Protein AF-A0A1A8P9I5-F1 (afdb_monomer)

Structure (mmCIF, N/CA/C/O backbone):
data_AF-A0A1A8P9I5-F1
#
_entry.id   AF-A0A1A8P9I5-F1
#
loop_
_atom_site.group_PDB
_atom_site.id
_atom_site.type_symbol
_atom_site.label_atom_id
_atom_site.label_alt_id
_atom_site.label_comp_id
_atom_site.label_asym_id
_atom_site.label_entity_id
_atom_site.label_seq_id
_atom_site.pdbx_PDB_ins_code
_atom_site.Cartn_x
_atom_site.Cartn_y
_atom_site.Cartn_z
_atom_site.occupancy
_atom_site.B_iso_or_equiv
_atom_site.auth_seq_id
_atom_site.auth_comp_id
_atom_site.auth_asym_id
_atom_site.auth_atom_id
_atom_site.pdbx_PDB_model_num
ATOM 1 N N . VAL A 1 1 ? -15.646 4.189 -13.413 1.00 71.44 1 VAL A N 1
ATOM 2 C CA . VAL A 1 1 ? -14.684 5.297 -13.567 1.00 71.44 1 VAL A CA 1
ATOM 3 C C . VAL A 1 1 ? -15.463 6.598 -13.523 1.00 71.44 1 VAL A C 1
ATOM 5 O O . VAL A 1 1 ? -16.395 6.753 -14.304 1.00 71.44 1 VAL A O 1
ATOM 8 N N . ASP A 1 2 ? -15.144 7.482 -12.588 1.00 79.06 2 ASP A N 1
ATOM 9 C CA . ASP A 1 2 ? -15.676 8.839 -12.527 1.00 79.06 2 ASP A CA 1
ATOM 10 C C . ASP A 1 2 ? -15.100 9.649 -13.707 1.00 79.06 2 ASP A C 1
ATOM 12 O O . ASP A 1 2 ? -13.878 9.732 -13.849 1.00 79.06 2 ASP A O 1
ATOM 16 N N . PRO A 1 3 ? -15.939 10.234 -14.576 1.00 74.88 3 PRO A N 1
ATOM 17 C CA . PRO A 1 3 ? -15.480 10.934 -15.774 1.00 74.88 3 PRO A CA 1
ATOM 18 C C . PRO A 1 3 ? -14.777 12.272 -15.490 1.00 74.88 3 PRO A C 1
ATOM 20 O O . PRO A 1 3 ? -14.081 12.783 -16.362 1.00 74.88 3 PRO A O 1
ATOM 23 N N . LYS A 1 4 ? -14.946 12.856 -14.299 1.00 78.50 4 LYS A N 1
ATOM 24 C CA . LYS A 1 4 ? -14.289 14.104 -13.884 1.00 78.50 4 LYS A CA 1
ATOM 25 C C . LYS A 1 4 ? -12.916 13.846 -13.276 1.00 78.50 4 LYS A C 1
ATOM 27 O O . LYS A 1 4 ? -12.006 14.644 -13.475 1.00 78.50 4 LYS A O 1
ATOM 32 N N . THR A 1 5 ? -12.772 12.765 -12.512 1.00 81.06 5 THR A N 1
ATOM 33 C CA . THR A 1 5 ? -11.539 12.483 -11.754 1.00 81.06 5 THR A CA 1
ATOM 34 C C . THR A 1 5 ? -10.703 11.346 -12.336 1.00 81.06 5 THR A C 1
ATOM 36 O O . THR A 1 5 ? -9.522 11.245 -12.014 1.00 81.06 5 THR A O 1
ATOM 39 N N . GLY A 1 6 ? -11.282 10.496 -13.188 1.00 84.25 6 GLY A N 1
ATOM 40 C CA . GLY A 1 6 ? -10.649 9.279 -13.702 1.00 84.25 6 GLY A CA 1
ATOM 41 C C . GLY A 1 6 ? -10.554 8.147 -12.672 1.00 84.25 6 GLY A C 1
ATOM 42 O O . GLY A 1 6 ? -9.966 7.106 -12.960 1.00 84.25 6 GLY A O 1
ATOM 43 N N . LEU A 1 7 ? -11.123 8.323 -11.476 1.00 88.94 7 LEU A N 1
ATOM 44 C CA . LEU A 1 7 ? -11.013 7.364 -10.378 1.00 88.94 7 LEU A CA 1
ATOM 45 C C . LEU A 1 7 ? -12.063 6.259 -10.482 1.00 88.94 7 LEU A C 1
ATOM 47 O O . LEU A 1 7 ? -13.169 6.461 -10.983 1.00 88.94 7 LEU A O 1
ATOM 51 N N . SER A 1 8 ? -11.740 5.076 -9.971 1.00 92.38 8 SER A N 1
ATOM 52 C CA . SER A 1 8 ? -12.711 3.993 -9.804 1.00 92.38 8 SER A CA 1
ATOM 53 C C . SER A 1 8 ? -12.875 3.674 -8.330 1.00 92.38 8 SER A C 1
ATOM 55 O O . SER A 1 8 ? -11.890 3.462 -7.630 1.00 92.38 8 SER A O 1
ATOM 57 N N . LEU A 1 9 ? -14.126 3.637 -7.872 1.00 94.00 9 LEU A N 1
ATOM 58 C CA . LEU A 1 9 ? -14.448 3.258 -6.505 1.00 94.00 9 LEU A CA 1
ATOM 59 C C . LEU A 1 9 ? -14.279 1.746 -6.336 1.00 94.00 9 LEU A C 1
ATOM 61 O O . LEU A 1 9 ? -14.873 0.966 -7.081 1.00 94.00 9 LEU A O 1
ATOM 65 N N . VAL A 1 10 ? -13.506 1.354 -5.328 1.00 95.56 10 VAL A N 1
ATOM 66 C CA . VAL A 1 10 ? -13.352 -0.036 -4.895 1.00 95.56 10 VAL A CA 1
ATOM 67 C C . VAL A 1 10 ? -13.825 -0.128 -3.451 1.00 95.56 10 VAL A C 1
ATOM 69 O O . VAL A 1 10 ? -13.271 0.521 -2.566 1.00 95.56 10 VAL A O 1
ATOM 72 N N . SER A 1 11 ? -14.865 -0.922 -3.208 1.00 96.00 11 SER A N 1
ATOM 73 C CA . SER A 1 11 ? -15.405 -1.130 -1.864 1.00 96.00 11 SER A CA 1
ATOM 74 C C . SER A 1 11 ? -14.727 -2.321 -1.195 1.00 96.00 11 SER A C 1
ATOM 76 O O . SER A 1 11 ? -14.740 -3.429 -1.730 1.00 96.00 11 SER A O 1
ATOM 78 N N . LEU A 1 12 ? -14.168 -2.103 -0.004 1.00 96.88 12 LEU A N 1
ATOM 79 C CA . LEU A 1 12 ? -13.653 -3.192 0.822 1.00 96.88 12 LEU A CA 1
ATOM 80 C C . LEU A 1 12 ? -14.812 -4.053 1.361 1.00 96.88 12 LEU A C 1
ATOM 82 O O . LEU A 1 12 ? -15.884 -3.521 1.673 1.00 96.88 12 LEU A O 1
ATOM 86 N N . PRO A 1 13 ? -14.619 -5.378 1.484 1.00 96.81 13 PRO A N 1
ATOM 87 C CA . PRO A 1 13 ? -15.653 -6.272 1.984 1.00 96.81 13 PRO A CA 1
ATOM 88 C C . PRO A 1 13 ? -15.951 -6.017 3.467 1.00 96.81 13 PRO A C 1
ATOM 90 O O . PRO A 1 13 ? -15.074 -5.654 4.250 1.00 96.81 13 PRO A O 1
ATOM 93 N N . GLN A 1 14 ? -17.199 -6.263 3.868 1.00 95.94 14 GLN A N 1
ATOM 94 C CA . GLN A 1 14 ? -17.605 -6.199 5.273 1.00 95.94 14 GLN A CA 1
ATOM 95 C C . GLN A 1 14 ? -17.070 -7.426 6.046 1.00 95.94 14 GLN A C 1
ATOM 97 O O . GLN A 1 14 ? -17.126 -8.540 5.518 1.00 95.94 14 GLN A O 1
ATOM 102 N N . PRO A 1 15 ? -16.641 -7.289 7.314 1.00 96.38 15 PRO A N 1
ATOM 103 C CA . PRO A 1 15 ? -15.998 -8.349 8.100 1.00 96.38 15 PRO A CA 1
ATOM 104 C C . PRO A 1 15 ? -16.953 -9.441 8.622 1.00 96.38 15 PRO A C 1
ATOM 106 O O . PRO A 1 15 ? -16.621 -10.150 9.568 1.00 96.38 15 PRO A O 1
ATOM 109 N N . LYS A 1 16 ? -18.133 -9.627 8.012 1.00 91.69 16 LYS A N 1
ATOM 110 C CA . LYS A 1 16 ? -19.164 -10.585 8.466 1.00 91.69 16 LYS A CA 1
ATOM 111 C C . LYS A 1 16 ? -18.706 -12.051 8.439 1.00 91.69 16 LYS A C 1
ATOM 113 O O . LYS A 1 16 ? -19.287 -12.871 9.138 1.00 91.69 16 LYS A O 1
ATOM 118 N N . GLY A 1 17 ? -17.696 -12.380 7.630 1.00 92.75 17 GLY A N 1
ATOM 119 C CA . GLY A 1 17 ? -17.125 -13.729 7.530 1.00 92.75 17 GLY A CA 1
ATOM 120 C C . GLY A 1 17 ? -15.992 -14.027 8.518 1.00 92.75 17 GLY A C 1
ATOM 121 O O . GLY A 1 17 ? -15.473 -15.140 8.515 1.00 92.75 17 GLY A O 1
ATOM 122 N N . ILE A 1 18 ? -15.572 -13.059 9.341 1.00 96.25 18 ILE A N 1
ATOM 123 C CA . ILE A 1 18 ? -14.487 -13.249 10.311 1.00 96.25 18 ILE A CA 1
ATOM 124 C C . ILE A 1 18 ? -15.047 -13.935 11.565 1.00 96.25 18 ILE A C 1
ATOM 126 O O . ILE A 1 18 ? -15.946 -13.408 12.216 1.00 96.25 18 ILE A O 1
ATOM 130 N N . LEU A 1 19 ? -14.502 -15.107 11.912 1.00 97.19 19 LEU A N 1
ATOM 131 C CA . LEU A 1 19 ? -14.949 -15.893 13.072 1.00 97.19 19 LEU A CA 1
ATOM 132 C C . LEU A 1 19 ? -14.608 -15.212 14.405 1.00 97.19 19 LEU A C 1
ATOM 134 O O . LEU A 1 19 ? -15.438 -15.172 15.317 1.00 97.19 19 LEU A O 1
ATOM 138 N N . ASP A 1 20 ? -13.396 -14.663 14.513 1.00 97.81 20 ASP A N 1
ATOM 139 C CA . ASP A 1 20 ? -12.952 -13.936 15.700 1.00 97.81 20 ASP A CA 1
ATOM 140 C C . ASP A 1 20 ? -13.712 -12.607 15.821 1.00 97.81 20 ASP A C 1
ATOM 142 O O . ASP A 1 20 ? -13.527 -11.675 15.036 1.00 97.81 20 ASP A O 1
ATOM 146 N N . GLN A 1 21 ? -14.575 -12.513 16.834 1.00 97.38 21 GLN A N 1
ATOM 147 C CA . GLN A 1 21 ? -15.433 -11.345 17.049 1.00 97.38 21 GLN A CA 1
ATOM 148 C C . GLN A 1 21 ? -14.643 -10.084 17.414 1.00 97.38 21 GLN A C 1
ATOM 150 O O . GLN A 1 21 ? -15.074 -8.967 17.115 1.00 97.38 21 GLN A O 1
ATOM 155 N N . THR A 1 22 ? -13.476 -10.237 18.042 1.00 97.75 22 THR A N 1
ATOM 156 C CA . THR A 1 22 ? -12.607 -9.104 18.366 1.00 97.75 22 THR A CA 1
ATOM 157 C C . THR A 1 22 ? -11.990 -8.551 17.090 1.00 97.75 22 THR A C 1
ATOM 159 O O . THR A 1 22 ? -12.068 -7.344 16.859 1.00 97.75 22 THR A O 1
ATOM 162 N N . GLN A 1 23 ? -11.444 -9.422 16.241 1.00 97.81 23 GLN A N 1
ATOM 163 C CA . GLN A 1 23 ? -10.911 -9.072 14.930 1.00 97.81 23 GLN A CA 1
ATOM 164 C C . GLN A 1 23 ? -11.996 -8.426 14.065 1.00 97.81 23 GLN A C 1
ATOM 166 O O . GLN A 1 23 ? -11.784 -7.325 13.568 1.00 97.81 23 GLN A O 1
ATOM 171 N N . ALA A 1 24 ? -13.179 -9.043 13.956 1.00 98.31 24 ALA A N 1
ATOM 172 C CA . ALA A 1 24 ? -14.296 -8.518 13.173 1.00 98.31 24 ALA A CA 1
ATOM 173 C C . ALA A 1 24 ? -14.691 -7.098 13.611 1.00 98.31 24 ALA A C 1
ATOM 175 O O . ALA A 1 24 ? -14.815 -6.200 12.777 1.00 98.31 24 ALA A O 1
ATOM 176 N N . ARG A 1 25 ? -14.815 -6.867 14.926 1.00 98.44 25 ARG A N 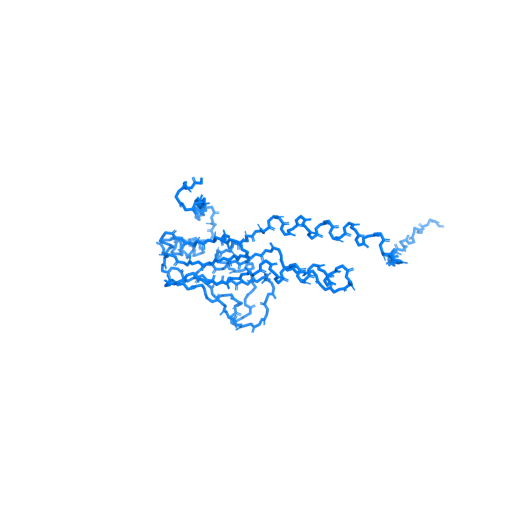1
ATOM 177 C CA . ARG A 1 25 ? -15.138 -5.551 15.498 1.00 98.44 25 ARG A CA 1
ATOM 178 C C . ARG A 1 25 ? -14.049 -4.512 15.229 1.00 98.44 25 ARG A C 1
ATOM 180 O O . ARG A 1 25 ? -14.366 -3.365 14.924 1.00 98.44 25 ARG A O 1
ATOM 187 N N . LEU A 1 26 ? -12.774 -4.880 15.370 1.00 98.38 26 LEU A N 1
ATOM 188 C CA . LEU A 1 26 ? -11.658 -3.966 15.112 1.00 98.38 26 LEU A CA 1
ATOM 189 C C . LEU A 1 26 ? -11.550 -3.623 13.621 1.00 98.38 26 LEU A C 1
ATOM 191 O O . LEU A 1 26 ? -11.395 -2.451 13.286 1.00 98.38 26 LEU A O 1
ATOM 195 N N . THR A 1 27 ? -11.709 -4.610 12.737 1.00 98.50 27 THR A N 1
ATOM 196 C CA . THR A 1 27 ? -11.780 -4.405 11.286 1.00 98.50 27 THR A CA 1
ATOM 197 C C . THR A 1 27 ? -12.948 -3.491 10.919 1.00 98.50 27 THR A C 1
ATOM 199 O O . THR A 1 27 ? -12.746 -2.527 10.184 1.00 98.50 27 THR A O 1
ATOM 202 N N . GLN A 1 28 ? -14.144 -3.718 11.476 1.00 98.25 28 GLN A N 1
ATOM 203 C CA . GLN A 1 28 ? -15.304 -2.854 11.235 1.00 98.25 28 GLN A CA 1
ATOM 204 C C . GLN A 1 28 ? -15.022 -1.409 11.655 1.00 98.25 28 GLN A C 1
ATOM 206 O O . GLN A 1 28 ? -15.250 -0.494 10.875 1.00 98.25 28 GLN A O 1
ATOM 211 N N . ARG A 1 29 ? -14.422 -1.196 12.832 1.00 98.31 29 ARG A N 1
ATOM 212 C CA . ARG A 1 29 ? -14.071 0.149 13.312 1.00 98.31 29 ARG A CA 1
ATOM 213 C C . ARG A 1 29 ? -13.120 0.892 12.365 1.00 98.31 29 ARG A C 1
ATOM 215 O O . ARG A 1 29 ? -13.226 2.108 12.231 1.00 98.31 29 ARG A O 1
ATOM 222 N N . ILE A 1 30 ? -12.184 0.186 11.728 1.00 98.50 30 ILE A N 1
ATOM 223 C CA . ILE A 1 30 ? -11.284 0.773 10.722 1.00 98.50 30 ILE A CA 1
ATOM 224 C C . ILE A 1 30 ? -12.071 1.181 9.467 1.00 98.50 30 ILE A C 1
ATOM 226 O O . ILE A 1 30 ? -11.810 2.250 8.912 1.00 98.50 30 ILE A O 1
ATOM 230 N N . LEU A 1 31 ? -13.036 0.361 9.037 1.00 98.12 31 LEU A N 1
ATOM 231 C CA . LEU A 1 31 ? -13.902 0.655 7.890 1.00 98.12 31 LEU A CA 1
ATOM 232 C C . LEU A 1 31 ? -14.846 1.833 8.164 1.00 98.12 31 LEU A C 1
ATOM 234 O O . LEU A 1 31 ? -14.982 2.704 7.311 1.00 98.12 31 LEU A O 1
ATOM 238 N N . ASP A 1 32 ? -15.432 1.908 9.360 1.00 97.88 32 ASP A N 1
ATOM 239 C CA . ASP A 1 32 ? -16.347 2.989 9.755 1.00 97.88 32 ASP A CA 1
ATOM 240 C C . ASP A 1 32 ? -15.655 4.364 9.732 1.00 97.88 32 ASP A C 1
ATOM 242 O O . ASP A 1 32 ? -16.267 5.382 9.416 1.00 97.88 32 ASP A O 1
ATOM 246 N N . MET A 1 33 ? -14.352 4.394 10.033 1.00 98.00 33 MET A N 1
ATOM 247 C CA . MET A 1 33 ? -13.528 5.609 10.058 1.00 98.00 33 MET A CA 1
ATOM 248 C C . MET A 1 33 ? -12.821 5.895 8.722 1.00 98.00 33 MET A C 1
ATOM 250 O O . MET A 1 33 ? -12.065 6.869 8.614 1.00 98.00 33 MET A O 1
ATOM 254 N N . LEU A 1 34 ? -13.043 5.060 7.700 1.00 96.62 34 LEU A N 1
ATOM 255 C CA . LEU A 1 34 ? -12.387 5.172 6.398 1.00 96.62 34 LEU A CA 1
ATOM 256 C C . LEU A 1 34 ? -12.875 6.387 5.589 1.00 96.62 34 LEU A C 1
ATOM 258 O O . LEU A 1 34 ? -12.135 6.875 4.735 1.00 96.62 34 LEU A O 1
ATOM 262 N N . GLY A 1 35 ? -14.066 6.915 5.900 1.00 94.38 35 GLY A N 1
ATOM 263 C CA . GLY A 1 35 ? -14.652 8.076 5.222 1.00 94.38 35 GLY A CA 1
ATOM 264 C C . GLY A 1 35 ? -14.756 7.853 3.713 1.00 94.38 35 GLY A C 1
ATOM 265 O O . GLY A 1 35 ? -15.142 6.771 3.274 1.00 94.38 35 GLY A O 1
ATOM 266 N N . ASP A 1 36 ? -14.329 8.844 2.929 1.00 93.88 36 ASP A N 1
ATOM 267 C CA . ASP A 1 36 ? -14.287 8.749 1.460 1.00 93.88 36 ASP A CA 1
ATOM 268 C C . ASP A 1 36 ? -13.136 7.869 0.934 1.00 93.88 36 ASP A C 1
ATOM 270 O O . ASP A 1 36 ? -12.963 7.721 -0.275 1.00 93.88 36 ASP A O 1
ATOM 274 N N . GLY A 1 37 ? -12.344 7.251 1.818 1.00 96.19 37 GLY A N 1
ATOM 275 C CA . GLY A 1 37 ? -11.386 6.224 1.430 1.00 96.19 37 GLY A CA 1
ATOM 276 C C . GLY A 1 37 ? -9.922 6.645 1.416 1.00 96.19 37 GLY A C 1
ATOM 277 O O . GLY A 1 37 ? -9.474 7.588 2.075 1.00 96.19 37 GLY A O 1
ATOM 278 N N . LEU A 1 38 ? -9.172 5.870 0.641 1.00 97.62 38 LEU A N 1
ATOM 279 C CA . LEU A 1 38 ? -7.814 6.143 0.202 1.00 97.62 38 LEU A CA 1
ATOM 280 C C . LEU A 1 38 ? -7.870 6.350 -1.310 1.00 97.62 38 LEU A C 1
ATOM 282 O O . LEU A 1 38 ? -8.234 5.435 -2.047 1.00 97.62 38 LEU A O 1
ATOM 286 N N . GLU A 1 39 ? -7.486 7.532 -1.769 1.00 96.81 39 GLU A N 1
ATOM 287 C CA . GLU A 1 39 ? -7.290 7.795 -3.185 1.00 96.81 39 GLU A CA 1
ATOM 288 C C . GLU A 1 39 ? -5.875 7.371 -3.585 1.00 96.81 39 GLU A C 1
ATOM 290 O O . GLU A 1 39 ? -4.898 7.821 -2.986 1.00 96.81 39 GLU A O 1
ATOM 295 N N . VAL A 1 40 ? -5.768 6.532 -4.617 1.00 96.81 40 VAL A N 1
ATOM 296 C CA . VAL A 1 40 ? -4.511 6.241 -5.314 1.00 96.81 40 VAL A CA 1
ATOM 297 C C . VAL A 1 40 ? -4.694 6.652 -6.766 1.00 96.81 40 VAL A C 1
ATOM 299 O O . VAL A 1 40 ? -5.553 6.116 -7.467 1.00 96.81 40 VAL A O 1
ATOM 302 N N . ARG A 1 41 ? -3.904 7.625 -7.216 1.00 94.50 41 ARG A N 1
ATOM 303 C CA . ARG A 1 41 ? -4.033 8.221 -8.548 1.00 94.50 41 ARG A CA 1
ATOM 304 C C . ARG A 1 41 ? -2.716 8.151 -9.293 1.00 94.50 41 ARG A C 1
ATOM 306 O O . ARG A 1 41 ? -1.658 8.380 -8.714 1.00 94.50 41 ARG A O 1
ATOM 313 N N . VAL A 1 42 ? -2.799 7.903 -10.595 1.00 92.12 42 VAL A N 1
ATOM 314 C CA . VAL A 1 42 ? -1.687 8.112 -11.521 1.00 92.12 42 VAL A CA 1
ATOM 315 C C . VAL A 1 42 ? -1.944 9.398 -12.297 1.00 92.12 42 VAL A C 1
ATOM 317 O O . VAL A 1 42 ? -2.937 9.503 -13.012 1.00 92.12 42 VAL A O 1
ATOM 320 N N . SER A 1 43 ? -1.050 10.372 -12.152 1.00 90.31 43 SER A N 1
ATOM 321 C CA . SER A 1 43 ? -1.089 11.642 -12.880 1.00 90.31 43 SER A CA 1
ATOM 322 C C . SER A 1 43 ? 0.238 11.843 -13.599 1.00 90.31 43 SER A C 1
ATOM 324 O O . SER A 1 43 ? 1.290 11.907 -12.959 1.00 90.31 43 SER A O 1
ATOM 326 N N . ALA A 1 44 ? 0.194 11.951 -14.929 1.00 86.88 44 ALA A N 1
ATOM 327 C CA . ALA A 1 44 ? 1.376 11.982 -15.790 1.00 86.88 44 ALA A CA 1
ATOM 328 C C . ALA A 1 44 ? 2.330 10.806 -15.498 1.00 86.88 44 ALA A C 1
ATOM 330 O O . ALA A 1 44 ? 2.063 9.683 -15.906 1.00 86.88 44 ALA A O 1
ATOM 331 N N . ASN A 1 45 ? 3.412 11.059 -14.759 1.00 90.75 45 ASN A N 1
ATOM 332 C CA . ASN A 1 45 ? 4.473 10.093 -14.463 1.00 90.75 45 ASN A CA 1
ATOM 333 C C . ASN A 1 45 ? 4.612 9.817 -12.958 1.00 90.75 45 ASN A C 1
ATOM 335 O O . ASN A 1 45 ? 5.685 9.415 -12.499 1.00 90.75 45 ASN A O 1
ATOM 339 N N . VAL A 1 46 ? 3.562 10.090 -12.180 1.00 96.00 46 VAL A N 1
ATOM 340 C CA . VAL A 1 46 ? 3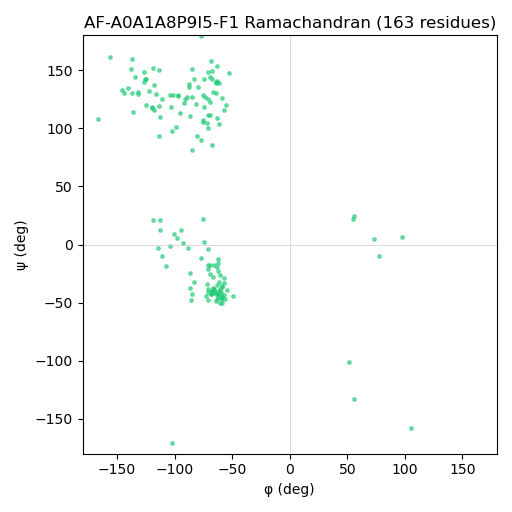.582 10.015 -10.718 1.00 96.00 46 VAL A CA 1
ATOM 341 C C . VAL A 1 46 ? 2.380 9.238 -10.202 1.00 96.00 46 VAL A C 1
ATOM 343 O O . VAL A 1 46 ? 1.246 9.524 -10.581 1.00 96.00 46 VAL A O 1
ATOM 346 N N . VAL A 1 47 ? 2.636 8.289 -9.304 1.00 96.94 47 VAL A N 1
ATOM 347 C CA . VAL A 1 47 ? 1.623 7.669 -8.452 1.00 96.94 47 VAL A CA 1
ATOM 348 C C . VAL A 1 47 ? 1.554 8.456 -7.149 1.00 96.94 47 VAL A C 1
ATOM 350 O O . VAL A 1 47 ? 2.563 8.588 -6.451 1.00 96.94 47 VAL A O 1
ATOM 353 N N . SER A 1 48 ? 0.374 8.975 -6.825 1.00 97.00 48 SER A N 1
ATOM 354 C CA . SER A 1 48 ? 0.108 9.722 -5.598 1.00 97.00 48 SER A CA 1
ATOM 355 C C . SER A 1 48 ? -0.942 9.040 -4.732 1.00 97.00 48 SER A C 1
ATOM 357 O O . SER A 1 48 ? -1.837 8.375 -5.256 1.00 97.00 48 SER A O 1
ATOM 359 N N . GLY A 1 49 ? -0.855 9.253 -3.421 1.00 97.38 49 GLY A N 1
ATOM 360 C CA . GLY A 1 49 ? -1.812 8.761 -2.437 1.00 97.38 49 GLY A CA 1
ATOM 361 C C . GLY A 1 49 ? -2.341 9.878 -1.548 1.00 97.38 49 GLY A C 1
ATOM 362 O O . GLY A 1 49 ? -1.577 10.741 -1.123 1.00 97.38 49 GLY A O 1
ATOM 363 N N . GLN A 1 50 ? -3.633 9.851 -1.235 1.00 97.81 50 GLN A N 1
ATOM 364 C CA . GLN A 1 50 ? -4.236 10.740 -0.242 1.00 97.81 50 GLN A CA 1
ATOM 365 C C . GLN A 1 50 ? -5.319 9.992 0.527 1.00 97.81 50 GLN A C 1
ATOM 367 O O . GLN A 1 50 ? -6.196 9.375 -0.073 1.00 97.81 50 GLN A O 1
ATOM 372 N N . ARG A 1 51 ? -5.297 10.057 1.860 1.00 97.75 51 ARG A N 1
ATOM 373 C CA . ARG A 1 51 ? -6.412 9.538 2.663 1.00 97.75 51 ARG A CA 1
ATOM 374 C C . ARG A 1 51 ? -7.469 10.619 2.842 1.00 97.75 51 ARG A C 1
ATOM 376 O O . ARG A 1 51 ? -7.141 11.769 3.120 1.00 97.75 51 ARG A O 1
ATOM 383 N N . LEU A 1 52 ? -8.731 10.235 2.733 1.00 96.94 52 LEU A N 1
ATOM 384 C CA . LEU A 1 52 ? -9.871 11.144 2.827 1.00 96.94 52 LEU A CA 1
ATOM 385 C C . LEU A 1 52 ? -10.692 10.921 4.107 1.00 96.94 52 LEU A C 1
ATOM 387 O O . LEU A 1 52 ? -11.519 11.753 4.466 1.00 96.94 52 LEU A O 1
ATOM 391 N N . GLY A 1 53 ? -10.415 9.843 4.846 1.00 96.44 53 GLY A N 1
ATOM 392 C CA . GLY A 1 53 ? -10.997 9.565 6.160 1.00 96.44 53 GLY A CA 1
ATOM 393 C C . GLY A 1 53 ? -10.086 9.849 7.354 1.00 96.44 53 GLY A C 1
ATOM 394 O O . GLY A 1 53 ? -8.987 10.412 7.251 1.00 96.44 53 GLY A O 1
ATOM 395 N N . GLU A 1 54 ? -10.550 9.409 8.523 1.00 97.69 54 GLU A N 1
ATOM 396 C CA . GLU A 1 54 ? -9.804 9.476 9.784 1.00 97.69 54 GLU A CA 1
ATOM 397 C C . GLU A 1 54 ? -8.894 8.267 10.000 1.00 97.69 54 GLU A C 1
ATOM 399 O O . GLU A 1 54 ? -7.882 8.376 10.697 1.00 97.69 54 GLU A O 1
ATOM 404 N N . THR A 1 55 ? -9.210 7.131 9.374 1.00 98.06 55 THR A N 1
ATOM 405 C CA . THR A 1 55 ? -8.334 5.960 9.354 1.00 98.06 55 THR A CA 1
ATOM 406 C C . THR A 1 55 ? -6.977 6.344 8.777 1.00 98.06 55 THR A C 1
ATOM 408 O O . THR A 1 55 ? -6.850 6.711 7.608 1.00 98.06 55 THR A O 1
ATOM 411 N N . LYS A 1 56 ? -5.936 6.257 9.610 1.00 98.38 56 LYS A N 1
ATOM 412 C CA . LYS A 1 56 ? -4.554 6.406 9.153 1.00 98.38 56 LYS A CA 1
ATOM 413 C C . LYS A 1 56 ? -4.214 5.276 8.194 1.00 98.38 56 LYS A C 1
ATOM 415 O O . LYS A 1 56 ? -4.581 4.129 8.436 1.00 98.38 56 LYS A O 1
ATOM 420 N N . VAL A 1 57 ? -3.482 5.601 7.140 1.00 98.62 57 VAL A N 1
ATOM 421 C CA . VAL A 1 57 ? -3.014 4.630 6.155 1.00 98.62 57 VAL A CA 1
ATOM 422 C C . VAL A 1 57 ? -1.505 4.718 6.115 1.00 98.62 57 VAL A C 1
ATOM 424 O O . VAL A 1 57 ? -0.960 5.816 6.041 1.00 98.62 57 VAL A O 1
ATOM 427 N N . PHE A 1 58 ? -0.847 3.572 6.179 1.00 98.44 58 PHE A N 1
ATOM 428 C CA . PHE A 1 58 ? 0.595 3.458 6.030 1.00 98.44 58 PHE A CA 1
ATOM 429 C C . PHE A 1 58 ? 0.908 2.697 4.756 1.00 98.44 58 PHE A C 1
ATOM 431 O O . PHE A 1 58 ? 0.112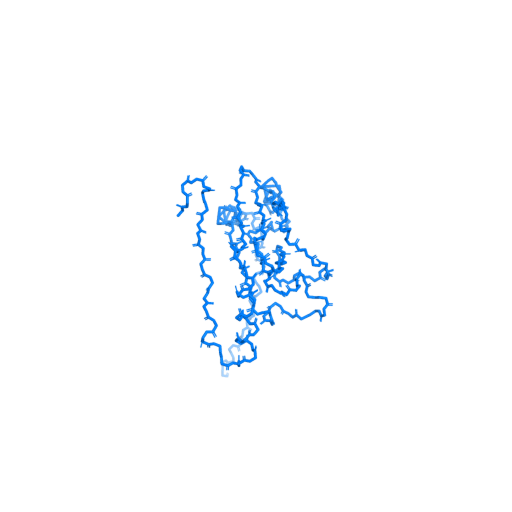 1.848 4.358 1.00 98.44 58 PHE A O 1
ATOM 438 N N . TRP A 1 59 ? 2.036 2.985 4.118 1.00 98.12 59 TRP A N 1
ATOM 439 C CA . TRP A 1 59 ? 2.395 2.332 2.866 1.00 98.12 59 TRP A CA 1
ATOM 440 C C . TRP A 1 59 ? 3.866 1.918 2.811 1.00 98.12 59 TRP A C 1
ATOM 442 O O . TRP A 1 59 ? 4.688 2.411 3.579 1.00 98.12 59 TRP A O 1
ATOM 452 N N . SER A 1 60 ? 4.180 0.971 1.930 1.00 97.56 60 SER A N 1
ATOM 453 C CA . SER A 1 60 ? 5.546 0.573 1.583 1.00 97.56 60 SER A CA 1
ATOM 454 C C . SER A 1 60 ? 5.567 -0.068 0.192 1.00 97.56 60 SER A C 1
ATOM 456 O O . SER A 1 60 ? 4.546 -0.539 -0.312 1.00 97.56 60 SER A O 1
ATOM 458 N N . PHE A 1 61 ? 6.744 -0.133 -0.425 1.00 96.56 61 PHE A N 1
ATOM 459 C CA . PHE A 1 61 ? 6.977 -0.945 -1.623 1.00 96.56 61 PHE A CA 1
ATOM 460 C C . PHE A 1 61 ? 7.118 -2.440 -1.314 1.00 96.56 61 PHE A C 1
ATOM 462 O O . PHE A 1 61 ? 7.133 -3.252 -2.237 1.00 96.56 61 PHE A O 1
ATOM 469 N N . CYS A 1 62 ? 7.253 -2.815 -0.037 1.00 93.25 62 CYS A N 1
ATOM 470 C CA . CYS A 1 62 ? 7.529 -4.186 0.356 1.00 93.25 62 CYS A CA 1
ATOM 471 C C . CYS A 1 62 ? 6.700 -4.634 1.565 1.00 93.25 62 CYS A C 1
ATOM 473 O O . CYS A 1 62 ? 6.687 -4.009 2.627 1.00 93.25 62 CYS A O 1
ATOM 475 N N . ARG A 1 63 ? 6.070 -5.802 1.420 1.00 93.69 63 ARG A N 1
ATOM 476 C CA . ARG A 1 63 ? 5.349 -6.514 2.483 1.00 93.69 63 ARG A CA 1
ATOM 477 C C . ARG A 1 63 ? 6.257 -7.013 3.619 1.00 93.69 63 ARG A C 1
ATOM 479 O O . ARG A 1 63 ? 5.771 -7.347 4.694 1.00 93.69 63 ARG A O 1
ATOM 486 N N . SER A 1 64 ? 7.565 -7.092 3.392 1.00 92.56 64 SER A N 1
ATOM 487 C CA . SER A 1 64 ? 8.571 -7.496 4.383 1.00 92.56 64 SER A CA 1
ATOM 488 C C . SER A 1 64 ? 9.511 -6.351 4.772 1.00 92.56 64 SER A C 1
ATOM 490 O O . SER A 1 64 ? 10.603 -6.593 5.281 1.00 92.56 64 SER A O 1
ATOM 492 N N . ASP A 1 65 ? 9.092 -5.101 4.546 1.00 91.31 65 ASP A N 1
ATOM 493 C CA . ASP A 1 65 ? 9.825 -3.914 4.983 1.00 91.31 65 ASP A CA 1
ATOM 494 C C . ASP A 1 65 ? 10.088 -3.958 6.497 1.00 91.31 65 ASP A C 1
ATOM 496 O O . ASP A 1 65 ? 9.172 -4.038 7.317 1.00 91.31 65 ASP A O 1
ATOM 500 N N . ASN A 1 66 ? 11.371 -3.935 6.851 1.00 89.56 66 ASN A N 1
ATOM 501 C CA . ASN A 1 66 ? 11.881 -4.051 8.212 1.00 89.56 66 ASN A CA 1
ATOM 502 C C . ASN A 1 66 ? 12.536 -2.753 8.709 1.00 89.56 66 ASN A C 1
ATOM 504 O O . ASN A 1 66 ? 13.192 -2.762 9.750 1.00 89.56 66 ASN A O 1
ATOM 508 N N . SER A 1 67 ? 12.352 -1.636 7.996 1.00 90.69 67 SER A N 1
ATOM 509 C CA . SER A 1 67 ? 12.952 -0.342 8.344 1.00 90.69 67 SER A CA 1
ATOM 510 C C . SER A 1 67 ? 12.474 0.211 9.690 1.00 90.69 67 SER A C 1
ATOM 512 O O . SER A 1 67 ? 13.132 1.077 10.265 1.00 90.69 67 SER A O 1
ATOM 514 N N . ARG A 1 68 ? 11.329 -0.274 10.201 1.00 88.75 68 ARG A N 1
ATOM 515 C CA . ARG A 1 68 ? 10.635 0.238 11.402 1.00 88.75 68 ARG A CA 1
ATOM 516 C C . ARG A 1 68 ? 10.322 1.735 11.328 1.00 88.75 68 ARG A C 1
ATOM 518 O O . ARG A 1 68 ? 10.110 2.371 12.359 1.00 88.75 68 ARG A O 1
ATOM 525 N N . GLN A 1 69 ? 10.278 2.292 10.120 1.00 92.81 69 GLN A N 1
ATOM 526 C CA . GLN A 1 69 ? 9.945 3.686 9.861 1.00 92.81 69 GLN A CA 1
ATOM 527 C C . GLN A 1 69 ? 8.622 3.746 9.096 1.00 92.81 69 GLN A C 1
ATOM 529 O O . GLN A 1 69 ? 8.615 3.635 7.872 1.00 92.81 69 GLN A O 1
ATOM 534 N N . PRO A 1 70 ? 7.483 3.892 9.799 1.00 94.94 70 PRO A N 1
ATOM 535 C CA . PRO A 1 70 ? 6.191 3.904 9.140 1.00 94.94 70 PRO A CA 1
ATOM 536 C C . PRO A 1 70 ? 6.019 5.132 8.250 1.00 94.94 70 PRO A C 1
ATOM 538 O O . PRO A 1 70 ? 6.207 6.261 8.709 1.00 94.94 70 PRO A O 1
ATOM 541 N N . GLN A 1 71 ? 5.586 4.916 7.010 1.00 96.12 71 GLN A N 1
ATOM 542 C CA . GLN A 1 71 ? 5.261 5.994 6.076 1.00 96.12 71 GLN A CA 1
ATOM 543 C C . GLN A 1 71 ? 3.748 6.220 6.069 1.00 96.12 71 GLN A C 1
ATOM 545 O O . GLN A 1 71 ? 3.007 5.441 5.476 1.00 96.12 71 GLN A O 1
ATOM 550 N N . GLU A 1 72 ? 3.275 7.253 6.775 1.00 97.75 72 GLU A N 1
AT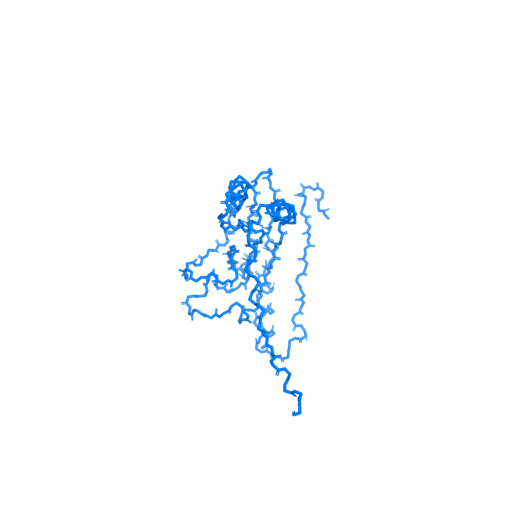OM 551 C CA . GLU A 1 72 ? 1.849 7.621 6.818 1.00 97.75 72 GLU A CA 1
ATOM 552 C C . GLU A 1 7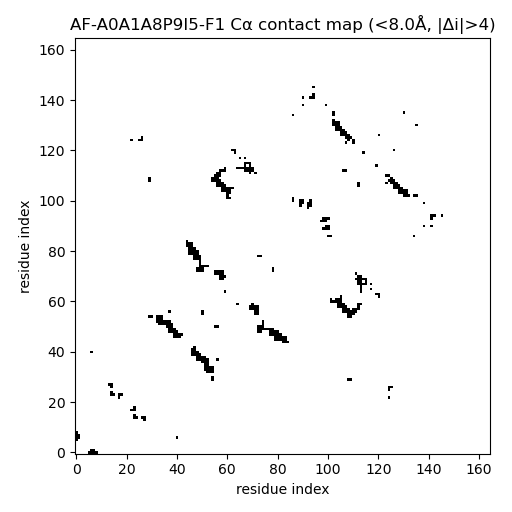2 ? 1.455 8.412 5.561 1.00 97.75 72 GLU A C 1
ATOM 554 O O . GLU A 1 72 ? 2.150 9.350 5.183 1.00 97.75 72 GLU A O 1
ATOM 559 N N . ILE A 1 73 ? 0.313 8.069 4.962 1.00 98.12 73 ILE A N 1
ATOM 560 C CA . ILE A 1 73 ? -0.327 8.841 3.893 1.00 98.12 73 ILE A CA 1
ATOM 561 C C . ILE A 1 73 ? -1.001 10.086 4.484 1.00 98.12 73 ILE A C 1
ATOM 563 O O . ILE A 1 73 ? -1.825 10.016 5.408 1.00 98.12 73 ILE A O 1
ATOM 567 N N . SER A 1 74 ? -0.692 11.234 3.901 1.00 97.56 74 SER A N 1
ATOM 568 C CA . SER A 1 74 ? -1.244 12.536 4.233 1.00 97.56 74 SER A CA 1
ATOM 569 C C . SER A 1 74 ? -2.746 12.606 3.969 1.00 97.56 74 SER A C 1
ATOM 571 O O . SER A 1 74 ? -3.279 12.114 2.973 1.00 97.56 74 SER A O 1
ATOM 573 N N . LYS A 1 75 ? -3.443 13.275 4.892 1.00 97.06 75 LYS A N 1
ATOM 574 C CA . LYS A 1 75 ? -4.854 13.653 4.734 1.00 97.06 75 LYS A CA 1
ATOM 575 C C . LYS A 1 75 ? -5.020 14.940 3.930 1.00 97.06 75 LYS A C 1
ATOM 577 O O . LYS A 1 75 ? -6.036 15.158 3.280 1.00 97.06 75 LYS A O 1
ATOM 582 N N . ARG A 1 76 ? -4.045 15.845 4.054 1.00 94.75 76 ARG A N 1
ATOM 583 C CA . ARG A 1 76 ? -4.196 17.253 3.658 1.00 94.75 76 ARG A CA 1
ATOM 584 C C . ARG A 1 76 ? -3.915 17.467 2.181 1.00 94.75 76 ARG A C 1
ATOM 586 O O . ARG A 1 76 ? -4.633 18.217 1.539 1.00 94.75 76 ARG A O 1
ATOM 593 N N . ASN A 1 77 ? -2.864 16.824 1.685 1.00 94.06 77 ASN A N 1
ATOM 594 C CA . ASN A 1 77 ? -2.381 16.972 0.320 1.00 94.06 77 ASN A CA 1
ATOM 595 C C . ASN A 1 77 ? -2.010 15.592 -0.233 1.00 94.06 77 ASN A C 1
ATOM 597 O O . ASN A 1 77 ? -1.598 14.745 0.562 1.00 94.06 77 ASN A O 1
ATOM 601 N N . PRO A 1 78 ? -2.102 15.378 -1.554 1.00 95.00 78 PRO A N 1
ATOM 602 C CA . PRO A 1 78 ? -1.584 14.172 -2.185 1.00 95.00 78 PRO A CA 1
ATOM 603 C C . PRO A 1 78 ? -0.081 14.002 -1.948 1.00 95.00 78 PRO A C 1
ATOM 605 O O . PRO A 1 78 ? 0.710 14.887 -2.282 1.00 95.00 78 PRO A O 1
ATOM 608 N N . ASP A 1 79 ? 0.310 12.846 -1.420 1.00 95.44 79 ASP A N 1
ATOM 609 C CA . ASP A 1 79 ? 1.707 12.455 -1.283 1.00 95.44 79 ASP A CA 1
ATOM 610 C C . ASP A 1 79 ? 2.185 11.768 -2.554 1.00 95.44 79 ASP A C 1
ATOM 612 O O . ASP A 1 79 ? 1.518 10.890 -3.102 1.00 95.44 79 ASP A O 1
ATOM 616 N N . GLN A 1 80 ? 3.377 12.135 -3.011 1.00 96.69 80 GLN A N 1
ATOM 617 C CA . GLN A 1 80 ? 4.048 11.449 -4.105 1.00 96.69 80 GLN A CA 1
ATOM 618 C C . GLN A 1 80 ? 4.614 10.115 -3.605 1.00 96.69 80 GLN A C 1
ATOM 620 O O . GLN A 1 80 ? 5.642 10.093 -2.930 1.00 96.69 80 GLN A O 1
ATOM 625 N N . LEU A 1 81 ? 3.972 9.005 -3.972 1.00 97.19 81 LEU A N 1
ATOM 626 C CA . LEU A 1 81 ? 4.387 7.666 -3.549 1.00 97.19 81 LEU A CA 1
ATOM 627 C C . LEU A 1 81 ? 5.458 7.106 -4.478 1.00 97.19 81 LEU A C 1
ATOM 629 O O . LEU A 1 81 ? 6.490 6.618 -4.029 1.00 97.19 81 LEU A O 1
ATOM 633 N N . TYR A 1 82 ? 5.240 7.195 -5.793 1.00 97.50 82 TYR A N 1
ATOM 634 C CA . TYR A 1 82 ? 6.156 6.585 -6.749 1.00 97.50 82 TYR A CA 1
ATOM 635 C C . TYR A 1 82 ? 6.296 7.381 -8.041 1.00 97.50 82 TYR A C 1
ATOM 637 O O . TYR A 1 82 ? 5.314 7.790 -8.653 1.00 97.50 82 TYR A O 1
ATOM 645 N N . LEU A 1 83 ? 7.538 7.585 -8.479 1.00 96.75 83 LEU A N 1
ATOM 646 C CA . LEU A 1 83 ? 7.852 8.225 -9.751 1.00 96.75 83 LEU A CA 1
ATOM 647 C C . LEU A 1 83 ? 8.125 7.170 -10.819 1.00 96.75 83 LEU A C 1
ATOM 649 O O . LEU A 1 83 ? 9.035 6.354 -10.665 1.00 96.75 83 LEU A O 1
ATOM 653 N N . PHE A 1 84 ? 7.448 7.271 -11.961 1.00 94.81 84 PHE A N 1
ATOM 654 C CA . PHE A 1 84 ? 7.683 6.396 -13.110 1.00 94.81 84 PHE A CA 1
ATOM 655 C C . PHE A 1 84 ? 9.141 6.454 -13.590 1.00 94.81 84 PHE A C 1
ATOM 657 O O . PHE A 1 84 ? 9.717 5.437 -13.962 1.00 94.81 84 PHE A O 1
ATOM 664 N N . ARG A 1 85 ? 9.803 7.617 -13.481 1.00 95.44 85 ARG A N 1
ATOM 665 C CA . ARG A 1 85 ? 11.236 7.741 -13.806 1.00 95.44 85 ARG A CA 1
ATOM 666 C C . ARG A 1 85 ? 12.118 6.812 -12.962 1.00 95.44 85 ARG A C 1
ATOM 668 O O . ARG A 1 85 ? 13.099 6.289 -13.479 1.00 95.44 85 ARG A O 1
ATOM 675 N N . ASN A 1 86 ? 11.770 6.608 -11.687 1.00 96.75 86 ASN A N 1
ATOM 676 C CA . ASN A 1 86 ? 12.541 5.759 -10.779 1.00 96.75 86 ASN A CA 1
ATOM 677 C C . ASN A 1 86 ? 12.369 4.292 -11.172 1.00 96.75 86 ASN A C 1
ATOM 679 O O . ASN A 1 86 ? 13.339 3.542 -11.158 1.00 96.75 86 ASN A O 1
ATOM 683 N N . PHE A 1 87 ? 11.157 3.904 -11.582 1.00 95.81 87 PHE A N 1
ATOM 684 C CA . PHE A 1 87 ? 10.907 2.588 -12.160 1.00 95.81 87 PHE A CA 1
ATOM 685 C C . PHE A 1 87 ? 11.727 2.363 -13.432 1.00 95.81 87 PHE A C 1
ATOM 687 O O . PHE A 1 87 ? 12.442 1.373 -13.513 1.00 95.81 87 PHE A O 1
ATOM 694 N N . ILE A 1 88 ? 11.693 3.294 -14.394 1.00 95.00 88 ILE A N 1
ATOM 695 C CA . ILE A 1 88 ? 12.454 3.168 -15.649 1.00 95.00 88 ILE A CA 1
ATOM 696 C C . ILE A 1 88 ? 13.957 3.054 -15.384 1.00 95.00 88 ILE A C 1
ATOM 698 O O . ILE A 1 88 ? 14.640 2.216 -15.966 1.00 95.00 88 ILE A O 1
ATOM 702 N N . GLN A 1 89 ? 14.491 3.860 -14.471 1.00 95.56 89 GLN A N 1
ATOM 703 C CA . GLN A 1 89 ? 15.903 3.767 -14.118 1.00 95.56 89 GLN A CA 1
ATOM 704 C C . GLN A 1 89 ? 16.227 2.430 -13.436 1.00 95.56 89 GLN A C 1
ATOM 706 O O . GLN A 1 89 ? 17.259 1.829 -13.725 1.00 95.56 89 GLN A O 1
ATOM 711 N N . GLY A 1 90 ? 15.325 1.943 -12.581 1.00 95.12 90 GLY A N 1
ATOM 712 C CA . GLY A 1 90 ? 15.431 0.632 -11.952 1.00 95.12 90 GLY A CA 1
ATOM 713 C C . GLY A 1 90 ? 15.355 -0.519 -12.952 1.00 95.12 90 GLY A C 1
ATOM 714 O O . GLY A 1 90 ? 16.143 -1.447 -12.843 1.00 95.12 90 GLY A O 1
ATOM 715 N N . ILE A 1 91 ? 14.480 -0.459 -13.961 1.00 94.06 91 ILE A N 1
ATOM 716 C CA . ILE A 1 91 ? 14.344 -1.554 -14.928 1.00 94.06 91 ILE A CA 1
ATOM 717 C C . ILE A 1 91 ? 15.546 -1.633 -15.873 1.00 94.06 91 ILE A C 1
ATOM 719 O O . ILE A 1 91 ? 15.989 -2.725 -16.206 1.00 94.06 91 ILE A O 1
ATOM 723 N N . ILE A 1 92 ? 16.151 -0.493 -16.226 1.00 91.81 92 ILE A N 1
ATOM 724 C CA . ILE A 1 92 ? 17.417 -0.464 -16.974 1.00 91.81 92 ILE A CA 1
ATOM 725 C C . ILE A 1 92 ? 18.538 -1.131 -16.163 1.00 91.81 92 ILE A C 1
ATOM 727 O O . ILE A 1 92 ? 19.319 -1.902 -16.713 1.00 91.81 92 ILE A O 1
ATOM 731 N N . ARG A 1 93 ? 18.622 -0.854 -14.854 1.00 91.50 93 ARG A N 1
ATOM 732 C CA . ARG A 1 93 ? 19.602 -1.492 -13.957 1.00 91.50 93 ARG A CA 1
ATOM 733 C C . ARG A 1 93 ? 19.331 -2.980 -13.761 1.00 91.50 93 ARG A C 1
ATOM 735 O O . ARG A 1 93 ? 20.268 -3.771 -13.776 1.00 91.50 93 ARG A O 1
ATOM 742 N N . PHE A 1 94 ? 18.063 -3.361 -13.642 1.00 90.94 94 PHE A N 1
ATOM 743 C CA . PHE A 1 94 ? 17.637 -4.754 -13.560 1.00 90.94 94 PHE A CA 1
ATOM 744 C C . PHE A 1 94 ? 18.113 -5.560 -14.777 1.00 90.94 94 PHE A C 1
ATOM 746 O O . PHE A 1 94 ? 18.692 -6.630 -14.611 1.00 90.94 94 PHE A O 1
ATOM 753 N N . SER A 1 95 ? 18.002 -5.003 -15.988 1.00 85.19 95 SER A N 1
ATOM 754 C CA . SER A 1 95 ? 18.548 -5.624 -17.206 1.00 85.19 95 SER A CA 1
ATOM 755 C C . SER A 1 95 ? 20.076 -5.798 -17.196 1.00 85.19 95 SER A C 1
ATOM 757 O O . SER A 1 95 ? 20.601 -6.573 -17.991 1.00 85.19 95 SER A O 1
ATOM 759 N N . ASN A 1 96 ? 20.792 -5.111 -16.298 1.00 85.44 96 ASN A N 1
ATOM 760 C CA . ASN A 1 96 ? 22.237 -5.242 -16.088 1.00 85.44 96 ASN A CA 1
ATOM 761 C C . ASN A 1 96 ? 22.600 -6.119 -14.870 1.00 85.44 96 ASN A C 1
ATOM 763 O O . ASN A 1 96 ? 23.767 -6.168 -14.487 1.00 85.44 96 ASN A O 1
ATOM 767 N N . GLY A 1 97 ? 21.629 -6.808 -14.258 1.00 84.25 97 GLY A N 1
ATOM 768 C CA . GLY A 1 97 ? 21.852 -7.750 -13.154 1.00 84.25 97 GLY A CA 1
ATOM 769 C C . GLY A 1 97 ? 21.623 -7.193 -11.744 1.00 84.25 97 GLY A C 1
ATOM 770 O O . GLY A 1 97 ? 21.902 -7.893 -10.772 1.00 84.25 97 GLY A O 1
ATOM 771 N N . GLU A 1 98 ? 21.118 -5.963 -11.598 1.00 88.81 98 GLU A N 1
ATOM 772 C CA . GLU A 1 98 ? 20.659 -5.455 -10.295 1.00 88.81 98 GLU A CA 1
ATOM 773 C C . GLU A 1 98 ? 19.277 -6.019 -9.909 1.00 88.81 98 GLU A C 1
ATOM 775 O O . GLU A 1 98 ? 18.665 -6.788 -10.648 1.00 88.81 98 GLU A O 1
ATOM 780 N N . SER A 1 99 ? 18.756 -5.641 -8.737 1.00 88.81 99 SER A N 1
ATOM 781 C CA . SER A 1 99 ? 17.415 -6.030 -8.301 1.00 88.81 99 SER A CA 1
ATOM 782 C C . SER A 1 99 ? 16.312 -5.319 -9.095 1.00 88.81 99 SER A C 1
ATOM 784 O O . SER A 1 99 ? 16.445 -4.177 -9.535 1.00 88.81 99 SER A O 1
ATOM 786 N N . SER A 1 100 ? 15.181 -6.008 -9.270 1.00 92.00 100 SER A N 1
ATOM 787 C CA . SER A 1 100 ? 14.015 -5.448 -9.958 1.00 92.00 100 SER A CA 1
ATOM 788 C C . SER A 1 100 ? 13.437 -4.259 -9.181 1.00 92.00 100 SER A C 1
ATOM 790 O O . SER A 1 100 ? 13.260 -4.368 -7.964 1.00 92.00 100 SER A O 1
ATOM 792 N N . PRO A 1 101 ? 13.017 -3.174 -9.860 1.00 95.44 101 PRO A N 1
ATOM 793 C CA . PRO A 1 101 ? 12.217 -2.137 -9.222 1.00 95.44 101 PRO A CA 1
ATOM 794 C C . PRO A 1 101 ? 10.860 -2.699 -8.751 1.00 95.44 101 PRO A C 1
ATOM 796 O O . PRO A 1 101 ? 10.361 -3.677 -9.327 1.00 95.44 101 PRO A O 1
ATOM 799 N N . PRO A 1 102 ? 10.245 -2.097 -7.716 1.00 95.81 102 PRO A N 1
ATOM 800 C CA . PRO A 1 102 ? 8.937 -2.514 -7.227 1.00 95.81 102 PRO A CA 1
ATOM 801 C C . PRO A 1 102 ? 7.839 -2.226 -8.257 1.00 95.81 102 PRO A C 1
ATOM 803 O O . PRO A 1 102 ? 7.856 -1.200 -8.932 1.00 95.81 102 PRO A O 1
ATOM 806 N N . CYS A 1 103 ? 6.869 -3.136 -8.353 1.00 95.94 103 CYS A N 1
ATOM 807 C CA . CYS A 1 103 ? 5.679 -2.990 -9.204 1.00 95.94 103 CYS A CA 1
ATOM 808 C C . CYS A 1 103 ? 4.380 -2.899 -8.389 1.00 95.94 103 CYS A C 1
ATOM 810 O O . CYS A 1 103 ? 3.320 -2.699 -8.969 1.00 95.94 103 CYS A O 1
ATOM 812 N N . SER A 1 104 ? 4.464 -3.015 -7.062 1.00 96.94 104 SER A N 1
ATOM 813 C CA . SER A 1 104 ? 3.316 -2.983 -6.157 1.00 96.94 104 SER A CA 1
ATOM 814 C C . SER A 1 104 ? 3.507 -1.933 -5.068 1.00 96.94 104 SER A C 1
ATOM 816 O O . SER A 1 104 ? 4.625 -1.675 -4.613 1.00 96.94 104 SER A O 1
ATOM 818 N N . LEU A 1 105 ? 2.393 -1.354 -4.634 1.00 97.88 105 LEU A N 1
ATOM 819 C CA . LEU A 1 105 ? 2.282 -0.538 -3.432 1.00 97.88 105 LEU A CA 1
ATOM 820 C C . LEU A 1 105 ? 1.452 -1.308 -2.409 1.00 97.88 105 LEU A C 1
ATOM 822 O O . LEU A 1 105 ? 0.327 -1.716 -2.695 1.00 97.88 105 LEU A O 1
ATOM 826 N N . PHE A 1 106 ? 2.001 -1.489 -1.216 1.00 98.38 106 PHE A N 1
ATOM 827 C CA . PHE A 1 106 ? 1.328 -2.148 -0.108 1.00 98.38 106 PHE A CA 1
ATOM 828 C C . PHE A 1 106 ? 0.819 -1.096 0.864 1.00 98.38 106 PHE A C 1
ATOM 830 O O . PHE A 1 106 ? 1.589 -0.249 1.307 1.00 98.38 106 PHE A O 1
ATOM 837 N N . PHE A 1 107 ? -0.457 -1.171 1.226 1.00 98.50 107 PHE A N 1
ATOM 838 C CA . PHE A 1 107 ? -1.110 -0.271 2.168 1.00 98.50 107 PHE A CA 1
ATOM 839 C C . PHE A 1 107 ? -1.618 -1.043 3.383 1.00 98.50 107 PHE A C 1
ATOM 841 O O . PHE A 1 107 ? -2.213 -2.111 3.252 1.00 98.50 107 PHE A O 1
ATOM 848 N N . CYS A 1 108 ? -1.411 -0.478 4.565 1.00 98.38 108 CYS A N 1
ATOM 849 C CA . CYS A 1 108 ? -1.899 -0.977 5.841 1.00 98.38 108 CYS A CA 1
ATOM 850 C C . CYS A 1 108 ? -2.847 0.067 6.441 1.00 98.38 108 CYS A C 1
ATOM 852 O O . CYS A 1 108 ? -2.446 1.201 6.721 1.00 98.38 108 CYS A O 1
ATOM 854 N N . LEU A 1 109 ? -4.122 -0.293 6.588 1.00 98.56 109 LEU A N 1
ATOM 855 C CA . LEU A 1 109 ? -5.183 0.622 7.011 1.00 98.56 109 LEU A CA 1
ATOM 856 C C . LEU A 1 109 ? -5.420 0.468 8.515 1.00 98.56 109 LEU A C 1
ATOM 858 O O . LEU A 1 109 ? -5.619 -0.634 9.015 1.00 98.56 109 LEU A O 1
ATOM 862 N N . GLY A 1 110 ? -5.406 1.581 9.243 1.00 98.12 110 GLY A N 1
ATOM 863 C CA . GLY A 1 110 ? -5.674 1.636 10.682 1.00 98.12 110 GLY A CA 1
ATOM 864 C C . GLY A 1 110 ? -4.515 1.188 11.577 1.00 98.12 110 GLY A C 1
ATOM 865 O O . GLY A 1 110 ? -4.560 1.421 12.783 1.00 98.12 110 GLY A O 1
ATOM 866 N N . GLU A 1 111 ? -3.454 0.611 11.013 1.00 98.06 111 GLU A N 1
ATOM 867 C CA . GLU A 1 111 ? -2.303 0.092 11.754 1.00 98.06 111 GLU A CA 1
ATOM 868 C C . GLU A 1 111 ? -0.988 0.528 11.104 1.00 98.06 111 GLU A C 1
ATOM 870 O O . GLU A 1 111 ? -0.886 0.584 9.881 1.00 98.06 111 GLU A O 1
ATOM 875 N N . LYS A 1 112 ? 0.039 0.811 11.915 1.00 97.88 112 LYS A N 1
ATOM 876 C CA . LYS A 1 112 ? 1.366 1.211 11.419 1.00 97.88 112 LYS A CA 1
ATOM 877 C C . LYS A 1 112 ? 1.998 0.111 10.568 1.00 97.88 112 LYS A C 1
ATOM 879 O O . LYS A 1 112 ? 1.959 -1.057 10.959 1.00 97.88 112 LYS A O 1
ATOM 884 N N . TRP A 1 113 ? 2.635 0.497 9.469 1.00 97.31 113 TRP A N 1
ATOM 885 C CA . TRP A 1 113 ? 3.514 -0.368 8.689 1.00 97.31 113 TRP A CA 1
ATOM 886 C C . TRP A 1 113 ? 4.747 0.406 8.200 1.00 97.31 113 TRP A C 1
ATOM 888 O O . TRP A 1 113 ? 4.556 1.515 7.697 1.00 97.31 113 TRP A O 1
ATOM 898 N N . PRO A 1 114 ? 5.973 -0.143 8.310 1.00 96.38 114 PRO A N 1
ATOM 899 C CA . PRO A 1 114 ? 6.350 -1.338 9.082 1.00 96.38 114 PRO A CA 1
ATOM 900 C C . PRO A 1 114 ? 5.903 -1.280 10.545 1.00 96.38 114 PRO A C 1
ATOM 902 O O . PRO A 1 114 ? 5.789 -0.198 11.120 1.00 96.38 114 PRO A O 1
ATOM 905 N N . ASP A 1 115 ? 5.575 -2.427 11.142 1.00 95.25 115 ASP A N 1
ATOM 906 C CA . ASP A 1 115 ? 5.120 -2.457 12.537 1.00 95.25 115 ASP A CA 1
ATOM 907 C C . ASP A 1 115 ? 6.304 -2.158 13.486 1.00 95.25 115 ASP A C 1
ATOM 909 O O . ASP A 1 115 ? 7.318 -2.858 13.406 1.00 95.25 115 ASP A O 1
ATOM 913 N N . PRO A 1 116 ? 6.212 -1.150 14.381 1.00 93.62 116 PRO A N 1
ATOM 914 C CA . PRO A 1 116 ? 7.276 -0.840 15.342 1.00 93.62 116 PRO A CA 1
ATOM 915 C C . PRO A 1 116 ? 7.661 -2.016 16.249 1.00 93.62 116 PRO A C 1
ATOM 917 O O . PRO A 1 116 ? 8.818 -2.114 16.655 1.00 93.62 116 PRO A O 1
ATOM 920 N N . ASP A 1 117 ? 6.714 -2.919 16.512 1.00 93.50 117 ASP A N 1
ATOM 921 C CA . ASP A 1 117 ? 6.879 -4.099 17.361 1.00 93.50 117 ASP A CA 1
ATOM 922 C C . ASP A 1 117 ? 7.241 -5.359 16.542 1.00 93.50 117 ASP A C 1
ATOM 924 O O . ASP A 1 117 ? 7.182 -6.478 17.047 1.00 93.50 117 ASP A O 1
ATOM 928 N N . ASN A 1 118 ? 7.611 -5.205 15.259 1.00 91.62 118 ASN A N 1
ATOM 929 C CA . ASN A 1 118 ? 7.922 -6.286 14.306 1.00 91.62 118 ASN A CA 1
ATOM 930 C C . ASN A 1 118 ? 6.807 -7.331 14.129 1.00 91.62 118 ASN A C 1
ATOM 932 O O . ASN A 1 118 ? 7.066 -8.474 13.737 1.00 91.62 118 ASN A O 1
ATOM 936 N N . ARG A 1 119 ? 5.550 -6.971 14.391 1.00 94.31 119 ARG A N 1
ATOM 937 C CA . ARG A 1 119 ? 4.432 -7.857 14.066 1.00 94.31 119 ARG A CA 1
ATOM 938 C C . ARG A 1 119 ? 4.359 -8.061 12.538 1.00 94.31 119 ARG A C 1
ATOM 940 O O . ARG A 1 119 ? 4.358 -7.073 11.799 1.00 94.31 119 ARG A O 1
ATOM 947 N N . PRO A 1 120 ? 4.268 -9.313 12.049 1.00 94.88 120 PRO A N 1
ATOM 948 C CA . PRO A 1 120 ? 4.308 -9.605 10.617 1.00 94.88 120 PRO A CA 1
ATOM 949 C C . PRO A 1 120 ? 3.062 -9.098 9.881 1.00 94.88 120 PRO A C 1
ATOM 951 O O . PRO A 1 120 ? 1.997 -8.928 10.478 1.00 94.88 120 PRO A O 1
ATOM 954 N N . TRP A 1 121 ? 3.186 -8.907 8.563 1.00 95.75 121 TRP A N 1
ATOM 955 C CA . TRP A 1 121 ? 2.112 -8.391 7.703 1.00 95.75 121 TR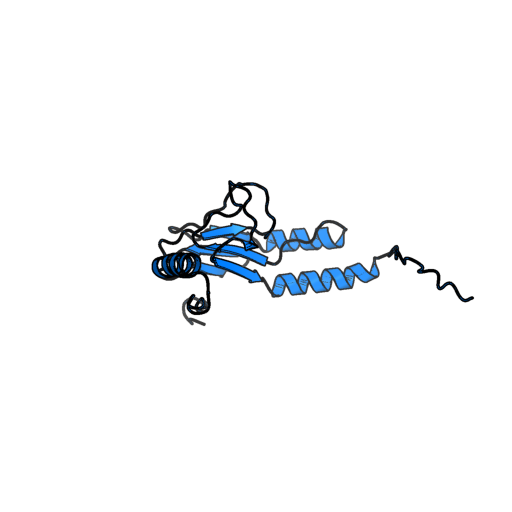P A CA 1
ATOM 956 C C . TRP A 1 121 ? 0.808 -9.197 7.796 1.00 95.75 121 TRP A C 1
ATOM 958 O O . TRP A 1 121 ? -0.267 -8.614 7.860 1.00 95.75 121 TRP A O 1
ATOM 968 N N . ASP A 1 122 ? 0.885 -10.528 7.894 1.00 95.31 122 ASP A N 1
ATOM 969 C CA . ASP A 1 122 ? -0.281 -11.423 8.029 1.00 95.31 122 ASP A CA 1
ATOM 970 C C . ASP A 1 122 ? -1.111 -11.209 9.300 1.00 95.31 122 ASP A C 1
ATOM 972 O O . ASP A 1 122 ? -2.208 -11.744 9.436 1.00 95.31 122 ASP A O 1
ATOM 976 N N . LYS A 1 123 ? -0.584 -10.454 10.267 1.00 96.44 123 LYS A N 1
ATOM 977 C CA . LYS A 1 123 ? -1.275 -10.127 11.519 1.00 96.44 123 LYS A CA 1
ATOM 978 C C . LYS A 1 123 ? -1.930 -8.746 11.486 1.00 96.44 123 LYS A C 1
ATOM 980 O O . LYS A 1 123 ? -2.413 -8.294 12.525 1.00 96.44 123 LYS A O 1
ATOM 985 N N . LYS A 1 124 ? -1.911 -8.070 10.336 1.00 97.81 124 LYS A N 1
ATOM 986 C CA . LYS A 1 124 ? -2.617 -6.810 10.098 1.00 97.81 124 LYS A CA 1
ATOM 987 C C . LYS A 1 124 ? -4.070 -7.070 9.727 1.00 97.81 124 LYS A C 1
ATOM 989 O O . LYS A 1 124 ? -4.377 -8.027 9.024 1.00 97.81 124 LYS A O 1
ATOM 994 N N . LEU A 1 125 ? -4.960 -6.208 10.203 1.00 98.06 125 LEU A N 1
ATOM 995 C CA . LEU A 1 125 ? -6.405 -6.351 10.047 1.00 98.06 125 LEU A CA 1
ATOM 996 C C . LEU A 1 125 ? -6.862 -6.073 8.617 1.00 98.06 125 LEU A C 1
ATOM 998 O O . LEU A 1 125 ? -7.696 -6.806 8.090 1.00 98.06 125 LEU A O 1
ATOM 1002 N N . ILE A 1 126 ? -6.341 -5.005 8.007 1.00 98.38 126 ILE A N 1
ATOM 1003 C CA . ILE A 1 126 ? -6.684 -4.604 6.643 1.00 98.38 126 ILE A CA 1
ATOM 1004 C C . ILE A 1 126 ? -5.408 -4.226 5.907 1.00 98.38 126 ILE A C 1
ATOM 1006 O O . ILE A 1 126 ? -4.753 -3.229 6.220 1.00 98.38 126 ILE A O 1
ATOM 1010 N N . THR A 1 127 ? -5.090 -5.028 4.899 1.00 98.19 127 THR A N 1
ATOM 1011 C CA . THR A 1 127 ? -3.976 -4.791 3.991 1.00 98.19 127 THR A CA 1
ATOM 1012 C C . THR A 1 127 ? -4.476 -4.773 2.559 1.00 98.19 127 THR A C 1
ATOM 1014 O O . THR A 1 127 ? -5.393 -5.512 2.205 1.00 98.19 127 THR A O 1
ATOM 1017 N N . VAL A 1 128 ? -3.904 -3.892 1.747 1.00 98.25 128 VAL A N 1
ATOM 1018 C CA . VAL A 1 128 ? -4.264 -3.728 0.338 1.00 98.25 128 VAL A CA 1
ATOM 1019 C C . VAL A 1 128 ? -2.984 -3.712 -0.477 1.00 98.25 128 VAL A C 1
ATOM 1021 O O . VAL A 1 128 ? -2.059 -2.968 -0.163 1.00 98.25 128 VAL A O 1
ATOM 1024 N N . GLU A 1 129 ? -2.935 -4.522 -1.525 1.00 97.94 129 GLU A N 1
ATOM 1025 C CA . GLU A 1 129 ? -1.895 -4.453 -2.543 1.00 97.94 129 GLU A CA 1
ATOM 1026 C C . GLU A 1 129 ? -2.470 -3.787 -3.792 1.00 97.94 129 GLU A C 1
ATOM 1028 O O . GLU A 1 129 ? -3.527 -4.176 -4.289 1.00 97.94 129 GLU A O 1
ATOM 1033 N N . VAL A 1 130 ? -1.772 -2.772 -4.294 1.00 97.56 130 VAL A N 1
ATOM 1034 C CA . VAL A 1 130 ? -2.071 -2.125 -5.571 1.00 97.56 130 VAL A CA 1
ATOM 1035 C C . VAL A 1 130 ? -0.934 -2.435 -6.529 1.00 97.56 130 VAL A C 1
ATOM 1037 O O . VAL A 1 130 ? 0.173 -1.922 -6.366 1.00 97.56 130 VAL A O 1
ATOM 1040 N N . VAL A 1 131 ? -1.222 -3.260 -7.533 1.00 96.62 131 VAL A N 1
ATOM 1041 C CA . VAL A 1 131 ? -0.261 -3.647 -8.569 1.00 96.62 131 VAL A CA 1
ATOM 1042 C C . VAL A 1 131 ? -0.317 -2.655 -9.729 1.00 96.62 131 VAL A C 1
ATOM 1044 O O . VAL A 1 131 ? -1.375 -2.378 -10.298 1.00 96.62 131 VAL A O 1
ATOM 1047 N N . LEU A 1 132 ? 0.838 -2.116 -10.104 1.00 95.69 132 LEU A N 1
ATOM 1048 C CA . LEU A 1 132 ? 1.016 -1.235 -11.252 1.00 95.69 132 LEU A CA 1
ATOM 1049 C C . LEU A 1 132 ? 1.222 -2.102 -12.499 1.00 95.69 132 LEU A C 1
ATOM 1051 O O . LEU A 1 132 ? 2.348 -2.316 -12.939 1.00 95.69 132 LEU A O 1
ATOM 1055 N N . ILE A 1 133 ? 0.122 -2.603 -13.066 1.00 94.81 133 ILE A N 1
ATOM 1056 C CA . ILE A 1 133 ? 0.111 -3.635 -14.124 1.00 94.81 133 ILE A CA 1
ATOM 1057 C C . ILE A 1 133 ? 1.065 -3.311 -15.285 1.00 94.81 133 ILE A C 1
ATOM 1059 O O . ILE A 1 133 ? 1.826 -4.168 -15.721 1.00 94.81 133 ILE A O 1
ATOM 1063 N N . SER A 1 134 ? 1.094 -2.066 -15.771 1.00 92.88 134 SER A N 1
ATOM 1064 C CA . SER A 1 134 ? 2.002 -1.688 -16.865 1.00 92.88 134 SER A CA 1
ATOM 1065 C C . SER A 1 134 ? 3.483 -1.826 -16.486 1.00 92.88 134 SER A C 1
ATOM 1067 O O . SER A 1 134 ? 4.300 -2.188 -17.327 1.00 92.88 134 SER A O 1
ATOM 1069 N N . MET A 1 135 ? 3.841 -1.555 -15.228 1.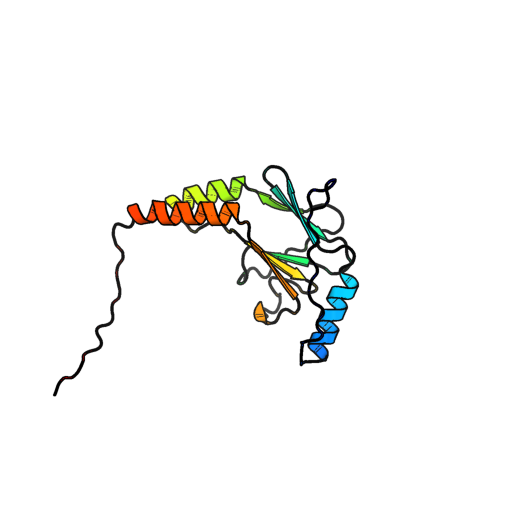00 94.81 135 MET A N 1
ATOM 1070 C CA . MET A 1 135 ? 5.198 -1.768 -14.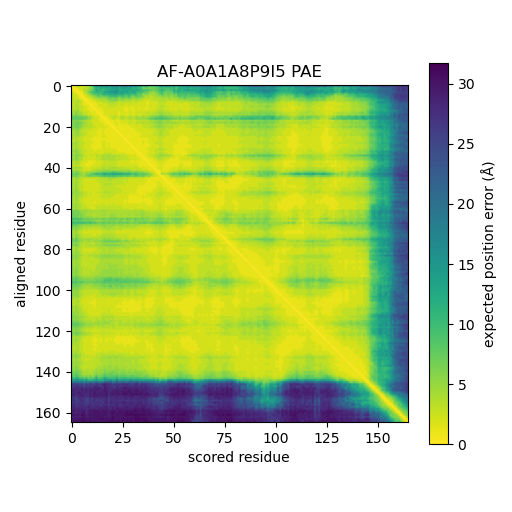716 1.00 94.81 135 MET A CA 1
ATOM 1071 C C . MET A 1 135 ? 5.511 -3.258 -14.565 1.00 94.81 135 MET A C 1
ATOM 1073 O O . MET A 1 135 ? 6.597 -3.692 -14.937 1.00 94.81 135 MET A O 1
ATOM 1077 N N . GLU A 1 136 ? 4.556 -4.050 -14.078 1.00 95.19 136 GLU A N 1
ATOM 1078 C CA . GLU A 1 136 ? 4.695 -5.506 -13.978 1.00 95.19 136 GLU A CA 1
ATOM 1079 C C . GLU A 1 136 ? 4.892 -6.159 -15.356 1.00 95.19 136 GLU A C 1
ATOM 1081 O O . GLU A 1 136 ? 5.752 -7.028 -15.522 1.00 95.19 136 GLU A O 1
ATOM 1086 N N . LEU A 1 137 ? 4.178 -5.677 -16.377 1.00 94.44 137 LEU A N 1
ATOM 1087 C CA . LEU A 1 137 ? 4.364 -6.111 -17.759 1.00 94.44 137 LEU A CA 1
ATOM 1088 C C . LEU A 1 137 ? 5.763 -5.755 -18.279 1.00 94.44 137 LEU A C 1
ATOM 1090 O O . LEU A 1 137 ? 6.448 -6.611 -18.833 1.00 94.44 137 LEU A O 1
ATOM 1094 N N . LEU A 1 138 ? 6.226 -4.519 -18.063 1.00 92.56 138 LEU A N 1
ATOM 1095 C CA . LEU A 1 138 ? 7.582 -4.104 -18.449 1.00 92.56 138 LEU A CA 1
ATOM 1096 C C . LEU A 1 138 ? 8.660 -4.928 -17.737 1.00 92.56 138 LEU A C 1
ATOM 1098 O O . LEU A 1 138 ? 9.665 -5.289 -18.348 1.00 92.56 138 LEU A O 1
ATOM 1102 N N . LYS A 1 139 ? 8.440 -5.260 -16.462 1.00 92.00 139 LYS A N 1
ATOM 1103 C CA . LYS A 1 139 ? 9.310 -6.163 -15.710 1.00 92.00 139 LYS A CA 1
ATOM 1104 C C . LYS A 1 139 ? 9.335 -7.557 -16.329 1.00 92.00 139 LYS A C 1
ATOM 1106 O O . LYS A 1 139 ? 10.415 -8.111 -16.496 1.00 92.00 139 LYS A O 1
ATOM 1111 N N . THR A 1 140 ? 8.177 -8.100 -16.692 1.00 92.00 140 THR A N 1
ATOM 1112 C CA . THR A 1 140 ? 8.065 -9.415 -17.341 1.00 92.00 140 THR A CA 1
ATOM 1113 C C . THR A 1 140 ? 8.844 -9.441 -18.658 1.00 92.00 140 THR A C 1
ATOM 1115 O O . THR A 1 140 ? 9.686 -10.313 -18.846 1.00 92.00 140 THR A O 1
ATOM 1118 N N . ILE A 1 141 ? 8.688 -8.412 -19.498 1.00 89.81 141 ILE A N 1
ATOM 1119 C CA . ILE A 1 141 ? 9.449 -8.265 -20.750 1.00 89.81 141 ILE A CA 1
ATOM 1120 C C . ILE A 1 141 ? 10.961 -8.197 -20.478 1.00 89.81 141 ILE A C 1
ATOM 1122 O O . ILE A 1 141 ? 11.748 -8.803 -21.202 1.00 89.81 141 ILE A O 1
ATOM 1126 N N . ALA A 1 142 ? 11.393 -7.480 -19.436 1.00 87.62 142 ALA A N 1
ATOM 1127 C CA . ALA A 1 142 ? 12.808 -7.402 -19.072 1.00 87.62 142 ALA A CA 1
ATOM 1128 C C . ALA A 1 142 ? 13.368 -8.752 -18.588 1.00 87.62 142 ALA A C 1
ATOM 1130 O O . ALA A 1 142 ? 14.502 -9.089 -18.922 1.00 87.62 142 ALA A O 1
ATOM 1131 N N . VAL A 1 143 ? 12.581 -9.540 -17.845 1.00 87.12 143 VAL A N 1
ATOM 1132 C CA . VAL A 1 143 ? 12.950 -10.907 -17.433 1.00 87.12 143 VAL A CA 1
ATOM 1133 C C . VAL A 1 143 ? 13.092 -11.817 -18.652 1.00 87.12 143 VAL A C 1
ATOM 1135 O O . VAL A 1 143 ? 14.107 -12.496 -18.789 1.00 87.12 143 VAL A O 1
ATOM 1138 N N . GLU A 1 144 ? 12.114 -11.806 -19.558 1.00 84.50 144 GLU A N 1
ATOM 1139 C CA . GLU A 1 144 ? 12.130 -12.614 -20.784 1.00 84.50 144 GLU A CA 1
ATOM 1140 C C . GLU A 1 144 ? 13.285 -12.219 -21.715 1.00 84.50 144 GLU A C 1
ATOM 1142 O O . GLU A 1 144 ? 13.994 -13.078 -22.240 1.00 84.50 144 GLU A O 1
ATOM 1147 N N . GLY A 1 145 ? 13.541 -10.917 -21.872 1.00 76.44 145 GLY A N 1
ATOM 1148 C CA . GLY A 1 145 ? 14.689 -10.411 -22.625 1.00 76.44 145 GLY A CA 1
ATOM 1149 C C . GLY A 1 145 ? 16.028 -10.765 -21.970 1.00 76.44 145 GLY A C 1
ATOM 1150 O O . GLY A 1 145 ? 16.975 -11.146 -22.657 1.00 76.44 145 GLY A O 1
ATOM 1151 N N . GLY A 1 146 ? 16.101 -10.701 -20.637 1.00 67.38 146 GLY A N 1
ATOM 1152 C CA . GLY A 1 146 ? 17.269 -11.087 -19.844 1.00 67.38 146 GLY A CA 1
ATOM 1153 C C . GLY A 1 146 ? 17.545 -12.593 -19.837 1.00 67.38 146 GLY A C 1
ATOM 1154 O O . GLY A 1 146 ? 18.702 -12.993 -19.707 1.00 67.38 146 GLY A O 1
ATOM 1155 N N . ALA A 1 147 ? 16.531 -13.435 -20.063 1.00 51.88 147 ALA A N 1
ATOM 1156 C CA . ALA A 1 147 ? 16.697 -14.882 -20.206 1.00 51.88 147 ALA A CA 1
ATOM 1157 C C . ALA A 1 147 ? 17.601 -15.260 -21.395 1.00 51.88 147 ALA A C 1
ATOM 1159 O O . ALA A 1 147 ? 18.303 -16.266 -21.333 1.00 51.88 147 ALA A O 1
ATOM 1160 N N . SER A 1 148 ? 17.681 -14.412 -22.430 1.00 50.09 148 SER A N 1
ATOM 1161 C CA . SER A 1 148 ? 18.637 -14.587 -23.538 1.00 50.09 148 SER A CA 1
ATOM 1162 C C . SER A 1 148 ? 20.103 -14.358 -23.121 1.00 50.09 148 SER A C 1
ATOM 1164 O O . SER A 1 148 ? 21.019 -14.793 -23.816 1.00 50.09 148 SER A O 1
ATOM 1166 N N . SER A 1 149 ? 20.335 -13.703 -21.976 1.00 49.38 149 SER A N 1
ATOM 1167 C CA . SER A 1 149 ? 21.655 -13.379 -21.413 1.00 49.38 149 SER A CA 1
ATOM 1168 C C . SER A 1 149 ? 22.063 -14.282 -20.240 1.00 49.38 149 SER A C 1
ATOM 1170 O O . SER A 1 149 ? 23.171 -14.126 -19.720 1.00 49.38 149 SER A O 1
ATOM 1172 N N . LEU A 1 150 ? 21.215 -15.233 -19.820 1.00 50.94 150 LEU A N 1
ATOM 1173 C CA . LEU A 1 150 ? 21.553 -16.233 -18.802 1.00 50.94 150 LEU A CA 1
ATOM 1174 C C . LEU A 1 150 ? 22.620 -17.192 -19.353 1.00 50.94 150 LEU A C 1
ATOM 1176 O O . LEU A 1 150 ? 22.323 -18.264 -19.868 1.00 50.94 150 LEU A O 1
ATOM 1180 N N . ARG A 1 151 ? 23.895 -16.807 -19.239 1.00 48.44 151 ARG A N 1
ATOM 1181 C CA . ARG A 1 151 ? 25.044 -17.644 -19.623 1.00 48.44 151 ARG A CA 1
ATOM 1182 C C . ARG A 1 151 ? 25.291 -18.841 -18.697 1.00 48.44 151 ARG A C 1
ATOM 1184 O O . ARG A 1 151 ? 26.162 -19.647 -19.002 1.00 48.44 151 ARG A O 1
ATOM 1191 N N . SER A 1 152 ? 24.541 -18.992 -17.609 1.00 52.31 152 SER A N 1
ATOM 1192 C CA . SER A 1 152 ? 24.592 -20.185 -16.760 1.00 52.31 152 SER A CA 1
ATOM 1193 C C . SER A 1 152 ? 23.405 -20.205 -15.801 1.00 52.31 152 SER A C 1
ATOM 1195 O O . SER A 1 152 ? 23.364 -19.432 -14.845 1.00 52.31 152 SER A O 1
ATOM 1197 N N . VAL A 1 153 ? 22.447 -21.099 -16.036 1.00 57.31 153 VAL A N 1
ATOM 1198 C CA . VAL A 1 153 ? 21.591 -21.598 -14.956 1.00 57.31 153 VAL A CA 1
ATOM 1199 C C . VAL A 1 153 ? 22.342 -22.772 -14.341 1.00 57.31 153 VAL A C 1
ATOM 1201 O O . VAL A 1 153 ? 22.517 -23.799 -14.993 1.00 57.31 153 VAL A O 1
ATOM 1204 N N . GLU A 1 154 ? 22.828 -22.618 -13.113 1.00 60.91 154 GLU A N 1
ATOM 1205 C CA . GLU A 1 154 ? 23.377 -23.740 -12.353 1.00 60.91 154 GLU A CA 1
ATOM 1206 C C . GLU A 1 154 ? 22.194 -24.501 -11.740 1.00 60.91 154 GLU A C 1
ATOM 1208 O O . GLU A 1 154 ? 21.635 -24.123 -10.710 1.00 60.91 154 GLU A O 1
ATOM 1213 N N . LEU A 1 155 ? 21.721 -25.526 -12.451 1.00 62.94 155 LEU A N 1
ATOM 1214 C CA . LEU A 1 155 ? 20.641 -26.384 -11.975 1.00 62.94 155 LEU A CA 1
ATOM 1215 C C . LEU A 1 155 ? 21.182 -27.274 -10.848 1.00 62.94 155 LEU A C 1
ATOM 1217 O O . LEU A 1 155 ? 21.887 -28.247 -11.107 1.00 62.94 155 LEU A O 1
ATOM 1221 N N . GLN A 1 156 ? 20.843 -26.967 -9.596 1.00 64.12 156 GLN A N 1
ATOM 1222 C CA . GLN A 1 156 ? 21.057 -27.895 -8.485 1.00 64.12 156 GLN A CA 1
ATOM 1223 C C . GLN A 1 156 ? 19.978 -28.981 -8.523 1.00 64.12 156 GLN A C 1
ATOM 1225 O O . GLN A 1 156 ? 18.900 -28.830 -7.955 1.00 64.12 156 GLN A O 1
ATOM 1230 N N . VAL A 1 157 ? 20.266 -30.070 -9.237 1.00 69.38 157 VAL A N 1
ATOM 1231 C CA . VAL A 1 157 ? 19.425 -31.272 -9.253 1.00 69.38 157 VAL A CA 1
ATOM 1232 C C . VAL A 1 157 ? 19.977 -32.250 -8.220 1.00 69.38 157 VAL A C 1
ATOM 1234 O O . VAL A 1 157 ? 21.088 -32.756 -8.366 1.00 69.38 157 VAL A O 1
ATOM 1237 N N . SER A 1 158 ? 19.218 -32.513 -7.160 1.00 69.75 158 SER A N 1
ATOM 1238 C CA . SER A 1 158 ? 19.529 -33.596 -6.227 1.00 69.75 158 SER A CA 1
ATOM 1239 C C . SER A 1 158 ? 19.177 -34.930 -6.891 1.00 69.75 158 SER A C 1
ATOM 1241 O O . SER A 1 158 ? 18.024 -35.158 -7.245 1.00 69.75 158 SER A O 1
ATOM 1243 N N . LEU A 1 159 ? 20.166 -35.805 -7.088 1.00 65.44 159 LEU A N 1
ATOM 1244 C CA . LEU A 1 159 ? 19.931 -37.194 -7.488 1.00 65.44 159 LEU A CA 1
ATOM 1245 C C . LEU A 1 159 ? 19.432 -37.968 -6.262 1.00 65.44 159 LEU A C 1
ATOM 1247 O O . LEU A 1 159 ? 20.216 -38.262 -5.362 1.00 65.44 159 LEU A O 1
ATOM 1251 N N . GLU A 1 160 ? 18.144 -38.307 -6.221 1.00 63.31 160 GLU A N 1
ATOM 1252 C CA . GLU A 1 160 ? 17.676 -39.388 -5.353 1.00 63.31 160 GLU A CA 1
ATOM 1253 C C . GLU A 1 160 ? 18.173 -40.712 -5.949 1.00 63.31 160 GLU A C 1
ATOM 1255 O O . GLU A 1 160 ? 17.776 -41.113 -7.045 1.00 63.31 160 GLU A O 1
ATOM 1260 N N . GLN A 1 161 ? 19.100 -41.370 -5.250 1.00 58.69 161 GLN A N 1
ATOM 1261 C CA . GLN A 1 161 ? 19.513 -42.732 -5.566 1.00 58.69 161 GLN A CA 1
ATOM 1262 C C . GLN A 1 161 ? 18.304 -43.656 -5.380 1.00 58.69 161 GLN A C 1
ATOM 1264 O O . GLN A 1 161 ? 17.866 -43.909 -4.260 1.00 58.69 161 GLN A O 1
ATOM 1269 N N . MET A 1 162 ? 17.754 -44.155 -6.487 1.00 53.53 162 MET A N 1
ATOM 1270 C CA . MET A 1 162 ? 16.914 -45.346 -6.462 1.00 53.53 162 MET A CA 1
ATOM 1271 C C . MET A 1 162 ? 17.820 -46.545 -6.176 1.00 53.53 162 MET A C 1
ATOM 1273 O O . MET A 1 162 ? 18.500 -47.033 -7.079 1.00 53.53 162 MET A O 1
ATOM 1277 N N . ASP A 1 163 ? 17.832 -47.006 -4.926 1.00 49.69 163 ASP A N 1
ATOM 1278 C CA . ASP A 1 163 ? 18.313 -48.345 -4.591 1.00 49.69 163 ASP A CA 1
ATOM 1279 C C . ASP A 1 163 ? 17.418 -49.367 -5.307 1.00 49.69 163 ASP A C 1
ATOM 1281 O O . ASP A 1 163 ? 16.272 -49.610 -4.921 1.00 49.69 163 ASP A O 1
ATOM 1285 N N . LEU A 1 164 ? 17.939 -49.941 -6.391 1.00 44.34 164 LEU A N 1
ATOM 1286 C CA . LEU A 1 164 ? 17.354 -51.092 -7.063 1.00 44.34 164 LEU A CA 1
ATOM 1287 C C . LEU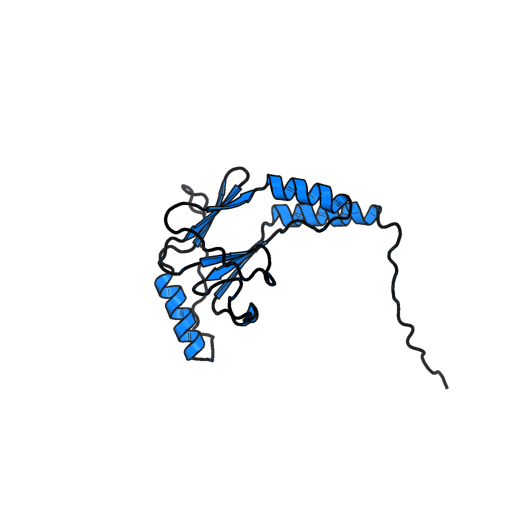 A 1 164 ? 18.153 -52.343 -6.664 1.00 44.34 164 LEU A C 1
ATOM 1289 O O . LEU A 1 164 ? 19.185 -52.619 -7.268 1.00 44.34 164 LEU A O 1
ATOM 1293 N N . CYS A 1 165 ? 17.605 -53.058 -5.674 1.00 41.84 165 CYS A N 1
ATOM 1294 C CA . CYS A 1 165 ? 17.881 -54.441 -5.245 1.00 41.84 165 CYS A CA 1
ATOM 1295 C C . CYS A 1 165 ? 19.297 -54.802 -4.763 1.00 41.84 165 CYS A C 1
ATOM 1297 O O . CYS A 1 165 ? 20.215 -54.956 -5.596 1.00 41.84 165 CYS A O 1
#

pLDDT: mean 89.71, std 13.46, range [41.84, 98.62]

InterPro domains:
  IPR008984 SMAD/FHA domain superfamily [SSF49879] (8-158)
  IPR017855 SMAD-like domain superfamily [G3DSA:2.60.200.10] (2-165)
  IPR019471 Interferon regulatory factor-3 [PF10401] (7-138)
  IPR019471 Interferon regulatory factor-3 [SM01243] (1-143)

Organism: NCBI:txid451742

Sequence (165 aa):
VDPKTGLSLVSLPQPKGILDQTQARLTQRILDMLGDGLEVRVSANVVSGQRLGETKVFWSFCRSDNSRQPQEISKRNPDQLYLFRNFIQGIIRFSNGESSPPCSLFFCLGEKWPDPDNRPWDKKLITVEVVLISMELLKTIAVEGGASSLRSVELQVSLEQMDLC

Nearest PDB structures (foldseek):
  5jem-assembly2_G  TM=8.362E-01  e=1.073E-11  Homo sapiens
  5jek-assembly1_A  TM=8.973E-01  e=1.397E-10  Homo sapiens
  5bvi-assembly2_B  TM=7.796E-01  e=9.637E-08  Mus musculus
  5oem-assembly1_A-2  TM=6.621E-01  e=3.766E-06  Mus musculus
  5oen-assembly1_A  TM=7.128E-01  e=1.131E-05  Mus musculus

Mean predicted aligned error: 7.3 Å

Secondary structure (DSSP, 8-state):
--TTT-----PPPPGGG-S-HHHHHHHHHHHHT-TT-EEEEEETTEEEEEE-SSS-EEEES-TT--S---EEPPSSS-EEEEEHHHHHHHHHHHTTTSPPPP-EEEEEESS-SS-TT---GGG-S-EEEEE-HHHHHHHHHHHHHHHTT-S--------------

Solvent-accessible surface area (backbone atoms only — not comparable to full-atom values): 9861 Å² total; per-residue (Å²): 104,43,91,89,77,69,47,66,92,78,81,79,82,76,51,84,83,48,82,54,63,67,58,24,52,54,45,44,54,38,58,72,34,23,64,86,33,71,49,77,46,80,56,98,58,33,36,30,32,28,26,63,30,76,36,52,36,12,45,39,72,47,85,78,53,77,81,52,65,56,40,69,51,37,65,88,52,74,36,82,74,45,49,48,69,59,40,55,56,26,47,60,41,25,66,72,74,50,70,73,50,73,42,41,43,35,37,25,52,60,43,71,25,32,32,82,83,67,61,58,64,91,76,54,82,42,73,47,79,47,71,43,59,74,52,46,51,53,48,49,52,44,52,61,60,40,58,80,66,62,88,71,81,83,78,89,74,82,81,80,82,78,86,79,132

Foldseek 3Di:
DPPVQPDDDDDDDQLPVPPPPVLNVVLVVLVVQQPVHWDWDDDDFFTWIEGQGPWWKWKDLDQQDPVLDTHTHYNPDIDGDDGNVVQVVQLVVVLVPDDHDRQKMKMQTNATPVHNVNDHSVPGSDMDIDGNVVSVVSSVVSVVVSVVVCPDDPDPDDDDDDPDD

Radius of gyration: 20.61 Å; Cα contacts (8 Å, |Δi|>4): 230; chains: 1; bounding box: 44×72×42 Å